Protein AF-A0A8I0L399-F1 (afdb_monomer_lite)

Structure (mmCIF, N/CA/C/O backbone):
data_AF-A0A8I0L399-F1
#
_entry.id   AF-A0A8I0L399-F1
#
loop_
_atom_site.group_PDB
_atom_site.id
_atom_site.type_symbol
_atom_site.label_atom_id
_atom_site.label_alt_id
_atom_site.label_comp_id
_atom_site.label_asym_id
_atom_site.label_entity_id
_atom_site.label_seq_id
_atom_site.pdbx_PDB_ins_code
_atom_site.Cartn_x
_atom_site.Cartn_y
_atom_site.Cartn_z
_atom_site.occupancy
_atom_site.B_iso_or_equiv
_atom_site.auth_seq_id
_atom_site.auth_comp_id
_atom_site.auth_asym_id
_atom_site.auth_atom_id
_atom_site.pdbx_PDB_model_num
ATOM 1 N N . ALA A 1 1 ? -19.159 0.465 -0.160 1.00 51.34 1 ALA A N 1
ATOM 2 C CA . ALA A 1 1 ? -18.621 0.305 1.208 1.00 51.34 1 ALA A CA 1
ATOM 3 C C . ALA A 1 1 ? -19.728 0.228 2.265 1.00 51.34 1 ALA A C 1
ATOM 5 O O . ALA A 1 1 ? -19.907 -0.840 2.823 1.00 51.34 1 ALA A O 1
ATOM 6 N N . LYS A 1 2 ? -20.540 1.279 2.485 1.00 54.59 2 LYS A N 1
ATOM 7 C CA . LYS A 1 2 ? -21.558 1.327 3.566 1.00 54.59 2 LYS A CA 1
ATOM 8 C C . LYS A 1 2 ? -22.610 0.202 3.611 1.00 54.59 2 LYS A C 1
ATOM 10 O O . LYS A 1 2 ? -23.197 -0.020 4.656 1.00 54.59 2 LYS A O 1
ATOM 15 N N . LYS A 1 3 ? -22.883 -0.479 2.495 1.00 58.56 3 LYS A N 1
ATOM 16 C CA . LYS A 1 3 ? -24.033 -1.392 2.357 1.00 58.56 3 LYS A CA 1
ATOM 17 C C . LYS A 1 3 ? -23.836 -2.795 2.967 1.00 58.56 3 LYS A C 1
ATOM 19 O O . LYS A 1 3 ? -24.783 -3.567 2.948 1.00 58.56 3 LYS A O 1
ATOM 24 N N . HIS A 1 4 ? -22.640 -3.115 3.473 1.00 65.81 4 HIS A N 1
ATOM 25 C CA . HIS A 1 4 ? -22.272 -4.459 3.955 1.00 65.81 4 HIS A CA 1
ATOM 26 C C . HIS A 1 4 ? -21.435 -4.443 5.246 1.00 65.81 4 HIS A C 1
ATOM 28 O O . HIS A 1 4 ? -20.664 -5.368 5.484 1.00 65.81 4 HIS A O 1
ATOM 34 N N . LEU A 1 5 ? -21.510 -3.374 6.043 1.00 69.12 5 LEU A N 1
ATOM 35 C CA . LEU A 1 5 ? -20.776 -3.322 7.3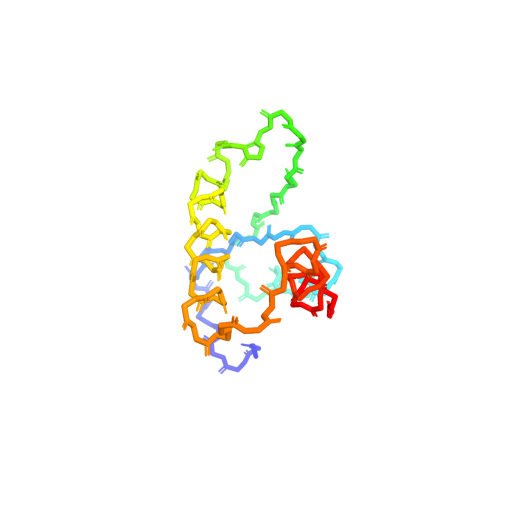06 1.00 69.12 5 LEU A CA 1
ATOM 36 C C . LEU A 1 5 ? -21.623 -3.918 8.432 1.00 69.12 5 LEU A C 1
ATOM 38 O O . LEU A 1 5 ? -22.685 -3.386 8.748 1.00 69.12 5 LEU A O 1
ATOM 42 N N . GLU A 1 6 ? -21.124 -4.993 9.036 1.00 76.69 6 GLU A N 1
ATOM 43 C CA . GLU A 1 6 ? -21.678 -5.535 10.274 1.00 76.69 6 GLU A CA 1
ATOM 44 C C . GLU A 1 6 ? -21.253 -4.648 11.465 1.00 76.69 6 GLU A C 1
ATOM 46 O O . GLU A 1 6 ? -20.072 -4.293 11.562 1.00 76.69 6 GLU A O 1
ATOM 51 N N . PRO A 1 7 ? -22.160 -4.301 12.400 1.00 71.31 7 PRO A N 1
ATOM 52 C CA . PRO A 1 7 ? -21.856 -3.389 13.510 1.00 71.31 7 PRO A CA 1
ATOM 53 C C . PRO A 1 7 ? -20.750 -3.884 14.452 1.00 71.31 7 PRO A C 1
ATOM 55 O O . PRO A 1 7 ? -20.122 -3.084 15.139 1.00 71.31 7 PRO A O 1
ATOM 58 N N . SER A 1 8 ? -20.504 -5.196 14.496 1.00 80.94 8 SER A N 1
ATOM 59 C CA . SER A 1 8 ? -19.517 -5.837 15.375 1.00 80.94 8 SER A CA 1
ATOM 60 C C . SER A 1 8 ? -18.093 -5.864 14.812 1.00 80.94 8 SER A C 1
ATOM 62 O O . SER A 1 8 ? -17.230 -6.532 15.374 1.00 80.94 8 SER A O 1
ATOM 64 N N . VAL A 1 9 ? -17.842 -5.231 13.666 1.00 83.50 9 VAL A N 1
ATOM 65 C CA . VAL A 1 9 ? -16.535 -5.293 12.999 1.00 83.50 9 VAL A CA 1
ATOM 66 C C . VAL A 1 9 ? -15.573 -4.277 13.610 1.00 83.50 9 VAL A C 1
ATOM 68 O O . VAL A 1 9 ? -15.927 -3.115 13.812 1.00 83.50 9 VAL A O 1
ATOM 71 N N . GLU A 1 10 ? -14.336 -4.709 13.862 1.00 86.38 10 GLU A N 1
ATOM 72 C CA . GLU A 1 10 ? -13.212 -3.810 14.118 1.00 86.38 10 GLU A CA 1
ATOM 73 C C . GLU A 1 10 ? -12.537 -3.442 12.793 1.00 86.38 10 GLU A C 1
ATOM 75 O O . GLU A 1 10 ? -12.223 -4.308 11.973 1.00 86.38 10 GLU A O 1
ATOM 80 N N . LEU A 1 11 ? -12.321 -2.148 12.577 1.00 85.88 11 LEU A N 1
ATOM 81 C CA . LEU A 1 11 ? -11.763 -1.608 11.346 1.00 85.88 11 LEU A CA 1
ATOM 82 C C . LEU A 1 11 ? -10.407 -0.959 11.618 1.00 85.88 11 LEU A C 1
ATOM 84 O O . LEU A 1 11 ? -10.302 -0.072 12.464 1.00 85.88 11 LEU A O 1
ATOM 88 N N . THR A 1 12 ? -9.406 -1.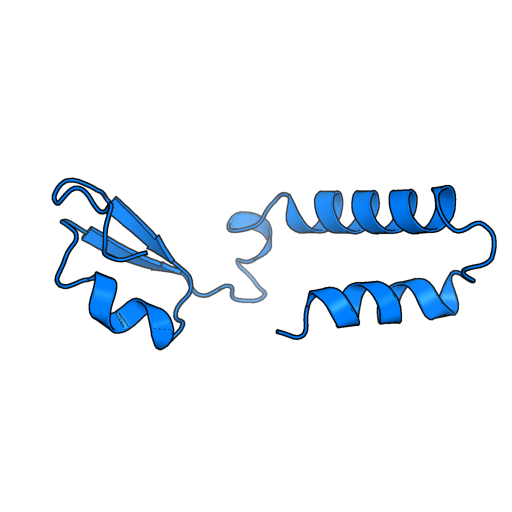332 10.824 1.00 86.56 12 THR A N 1
ATOM 89 C CA . THR A 1 12 ? -8.112 -0.646 10.773 1.00 86.56 12 THR A CA 1
ATOM 90 C C . THR A 1 12 ? -7.965 0.024 9.412 1.00 86.56 12 THR A C 1
ATOM 92 O O . THR A 1 12 ? -7.999 -0.664 8.391 1.00 86.56 12 THR A O 1
ATOM 95 N N . THR A 1 13 ? -7.816 1.349 9.373 1.00 87.12 13 THR A N 1
ATOM 96 C CA . THR A 1 13 ? -7.624 2.107 8.121 1.00 87.12 13 THR A CA 1
ATOM 97 C C . THR A 1 13 ? -6.394 2.996 8.185 1.00 87.12 13 THR A C 1
ATOM 99 O O . THR A 1 13 ? -5.833 3.232 9.256 1.00 87.12 13 THR A O 1
ATOM 102 N N . ASP A 1 14 ? -6.003 3.537 7.034 1.00 84.44 14 ASP A N 1
ATOM 103 C CA . ASP A 1 14 ? -5.171 4.736 7.022 1.00 84.44 14 ASP A CA 1
ATOM 104 C C . ASP A 1 14 ? -5.954 5.948 7.580 1.00 84.44 14 ASP A C 1
ATOM 106 O O . ASP A 1 14 ? -7.165 5.879 7.823 1.00 84.44 14 ASP A O 1
ATOM 110 N N . ASP A 1 15 ? -5.258 7.058 7.809 1.00 84.56 15 ASP A N 1
ATOM 111 C CA . ASP A 1 15 ? -5.836 8.303 8.334 1.00 84.56 15 ASP A CA 1
ATOM 112 C C . ASP A 1 15 ? -6.496 9.173 7.239 1.00 84.56 15 ASP A C 1
ATOM 114 O O . ASP A 1 15 ? -6.523 10.401 7.311 1.00 84.56 15 ASP A O 1
ATOM 118 N N . SER A 1 16 ? -7.005 8.559 6.165 1.00 84.69 16 SER A N 1
ATOM 119 C CA . SER A 1 16 ? -7.692 9.287 5.098 1.00 84.69 16 SER A CA 1
ATOM 120 C C . SER A 1 16 ? -9.023 9.862 5.577 1.00 84.69 16 SER A C 1
ATOM 122 O O . SER A 1 16 ? -9.873 9.177 6.157 1.00 84.69 16 SER A O 1
ATOM 124 N N . THR A 1 17 ? -9.275 11.119 5.205 1.00 84.81 17 THR A N 1
ATOM 125 C CA . THR A 1 17 ? -10.527 11.840 5.494 1.00 84.81 17 THR A CA 1
ATOM 126 C C . THR A 1 17 ? -11.762 11.146 4.914 1.00 84.81 17 THR A C 1
ATOM 128 O O . THR A 1 17 ? -12.877 11.331 5.409 1.00 84.81 17 THR A O 1
ATOM 131 N N . SER A 1 18 ? -11.571 10.294 3.904 1.00 83.44 18 SER A N 1
ATOM 132 C CA . SER A 1 18 ? -12.631 9.487 3.293 1.00 83.44 18 SER A CA 1
ATOM 133 C C . SER A 1 18 ? -13.243 8.474 4.268 1.00 83.44 18 SER A C 1
ATOM 135 O O . SER A 1 18 ? -14.407 8.096 4.108 1.00 83.44 18 SER A O 1
ATOM 137 N N . TYR A 1 19 ? -12.498 8.056 5.297 1.00 82.12 19 TYR A N 1
ATOM 138 C CA . TYR A 1 19 ? -12.916 7.033 6.256 1.00 82.12 19 TYR A CA 1
ATOM 139 C C . TYR A 1 19 ? -13.540 7.591 7.538 1.00 82.12 19 TYR A C 1
ATOM 141 O O . TYR A 1 19 ? -14.104 6.816 8.305 1.00 82.12 19 TYR A O 1
ATOM 149 N N . HIS A 1 20 ? -13.547 8.911 7.759 1.00 80.31 20 HIS A N 1
ATOM 150 C CA . HIS A 1 20 ? -14.081 9.506 8.997 1.00 80.31 20 HIS A CA 1
ATOM 151 C C . HIS A 1 20 ? -15.521 9.092 9.321 1.00 80.31 20 HIS A C 1
ATOM 153 O O . HIS A 1 20 ? -15.860 8.855 10.475 1.00 80.31 20 HIS A O 1
ATOM 159 N N . LYS A 1 21 ? -16.370 8.952 8.297 1.00 81.56 21 LYS A N 1
ATOM 160 C CA . LYS A 1 21 ? -17.784 8.578 8.466 1.00 81.56 21 LYS A CA 1
ATOM 161 C C . LYS A 1 21 ? -17.991 7.085 8.750 1.00 81.56 21 LYS A C 1
ATOM 163 O O . LYS A 1 21 ? -19.131 6.667 8.937 1.00 81.56 21 LYS A O 1
ATOM 168 N N . LEU A 1 22 ? -16.937 6.264 8.712 1.00 81.00 22 LEU A N 1
ATOM 169 C CA . LEU A 1 22 ? -17.028 4.828 8.994 1.00 81.00 22 LEU A CA 1
ATOM 170 C C . LEU A 1 22 ? -17.053 4.541 10.495 1.00 81.00 22 LEU A C 1
ATOM 172 O O . LEU A 1 22 ? -17.761 3.621 10.887 1.00 81.00 22 LEU A O 1
ATOM 176 N N . GLY A 1 23 ? -16.386 5.356 11.320 1.00 79.19 23 GLY A N 1
ATOM 177 C CA . GLY A 1 23 ? -16.366 5.199 12.780 1.00 79.19 23 GLY A CA 1
ATOM 178 C C . GLY A 1 23 ? -17.752 5.233 13.433 1.00 79.19 23 GLY A C 1
ATOM 179 O O . GLY A 1 23 ? -17.985 4.543 14.414 1.00 79.19 23 GLY A O 1
ATOM 180 N N . GLU A 1 24 ? -18.706 5.954 12.840 1.00 82.50 24 GLU A N 1
ATOM 181 C CA . GLU A 1 24 ? -20.104 6.000 13.298 1.00 82.50 24 GLU A CA 1
ATOM 182 C C . GLU A 1 24 ? -20.865 4.670 13.097 1.00 82.50 24 GLU A C 1
ATOM 184 O O . GLU A 1 24 ? -21.956 4.503 13.633 1.00 82.50 24 GLU A O 1
ATOM 189 N N . HIS A 1 25 ? -20.326 3.744 12.294 1.00 80.88 25 HIS A N 1
ATOM 190 C CA . HIS A 1 25 ? -21.020 2.532 11.838 1.00 80.88 25 HIS A CA 1
ATOM 191 C C . HIS A 1 25 ? -20.314 1.229 12.264 1.00 80.88 25 HIS A C 1
ATOM 193 O O . HIS A 1 25 ? -20.785 0.150 11.909 1.00 80.88 25 HIS A O 1
ATOM 199 N 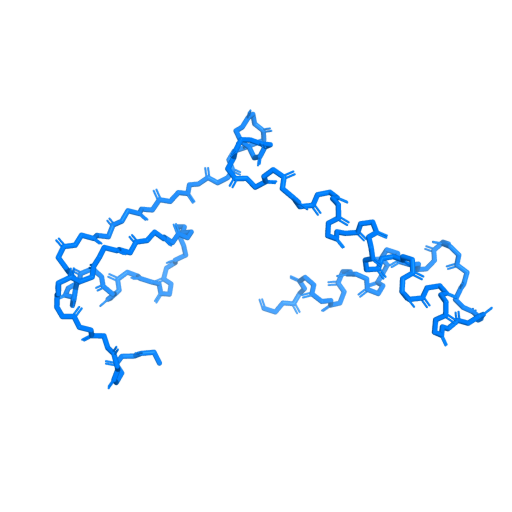N . VAL A 1 26 ? -19.196 1.311 12.993 1.00 84.00 26 VAL A N 1
ATOM 200 C CA . VAL A 1 26 ? -18.417 0.156 13.477 1.00 84.00 26 VAL A CA 1
ATOM 201 C C . VAL A 1 26 ? -18.218 0.224 14.982 1.00 84.00 26 VAL A C 1
ATOM 203 O O . VAL A 1 26 ? -18.191 1.305 15.563 1.00 84.00 26 VAL A O 1
ATOM 206 N N . GLN A 1 27 ? -18.010 -0.929 15.612 1.00 83.44 27 GLN A N 1
ATOM 207 C CA . GLN A 1 27 ? -17.701 -1.004 17.039 1.00 83.44 27 GLN A CA 1
ATOM 208 C C . GLN A 1 27 ? -16.387 -0.293 17.388 1.00 83.44 27 GLN A C 1
ATOM 210 O O . GLN A 1 27 ? -16.285 0.349 18.433 1.00 83.44 27 GLN A O 1
ATOM 215 N N . LYS A 1 28 ? -15.374 -0.413 16.524 1.00 84.69 28 LYS A N 1
ATOM 216 C CA . LYS A 1 28 ? -14.058 0.189 16.737 1.00 84.69 28 LYS A CA 1
ATOM 217 C C . LYS A 1 28 ? -13.414 0.547 15.409 1.00 84.69 28 LYS A C 1
ATOM 219 O O . LYS A 1 28 ? -13.302 -0.293 14.520 1.00 84.69 28 LYS A O 1
ATOM 224 N N . HIS A 1 29 ? -12.949 1.786 15.304 1.00 87.25 29 HIS A N 1
ATOM 225 C CA . HIS A 1 29 ? -12.179 2.272 14.165 1.00 87.25 29 HIS A CA 1
ATOM 226 C C . HIS A 1 29 ? -10.811 2.743 14.655 1.00 87.25 29 HIS A C 1
ATOM 228 O O . HIS A 1 29 ? -10.717 3.699 15.421 1.00 87.25 29 HIS A O 1
ATOM 234 N N . GLN A 1 30 ? -9.757 2.040 14.246 1.00 86.38 30 GLN A N 1
ATOM 235 C CA . GLN A 1 30 ? -8.373 2.393 14.525 1.00 86.38 30 GLN A CA 1
ATOM 236 C C . GLN A 1 30 ? -7.719 2.944 13.257 1.00 86.38 30 GLN A C 1
ATOM 238 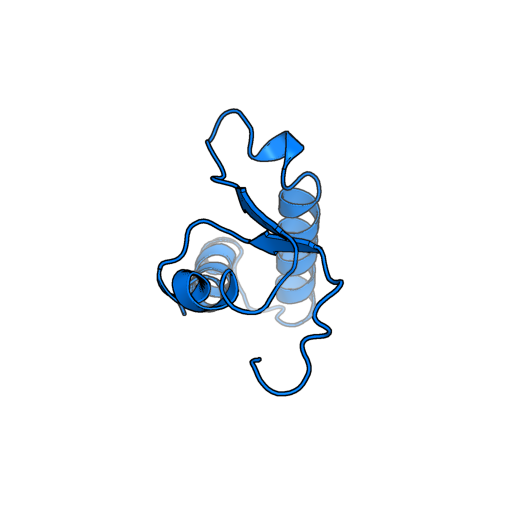O O . GLN A 1 30 ? -7.689 2.279 12.222 1.00 86.38 30 GLN A O 1
ATOM 243 N N . THR A 1 31 ? -7.173 4.152 13.340 1.00 85.69 31 THR A N 1
ATOM 244 C CA . THR A 1 31 ? -6.369 4.726 12.262 1.00 85.69 31 THR A CA 1
ATOM 245 C C . THR A 1 31 ? -4.894 4.427 12.498 1.00 85.69 31 THR A C 1
ATOM 247 O O . THR A 1 31 ? -4.404 4.429 13.631 1.00 85.69 31 THR A O 1
ATOM 250 N N . VAL A 1 32 ? -4.181 4.115 11.420 1.00 85.44 32 VAL A N 1
ATOM 251 C CA . VAL A 1 32 ? -2.746 3.839 11.441 1.00 85.44 32 VAL A CA 1
ATOM 252 C C . VAL A 1 32 ? -2.058 4.752 10.441 1.00 85.44 32 VAL A C 1
ATOM 254 O O . VAL A 1 32 ? -2.341 4.715 9.246 1.00 85.44 32 VAL A O 1
ATOM 257 N N . ILE A 1 33 ? -1.118 5.551 10.939 1.00 83.12 33 ILE A N 1
ATOM 258 C CA . ILE A 1 33 ? -0.283 6.424 10.118 1.00 83.12 33 ILE A CA 1
ATOM 259 C C . ILE A 1 33 ? 1.040 5.708 9.860 1.00 83.12 33 ILE A C 1
ATOM 261 O O . ILE A 1 33 ? 1.764 5.319 10.780 1.00 83.12 33 ILE A O 1
ATOM 265 N N . SER A 1 34 ? 1.356 5.504 8.585 1.00 76.44 34 SER A N 1
ATOM 266 C CA . SER A 1 34 ? 2.612 4.898 8.159 1.00 76.44 34 SER A CA 1
ATOM 267 C C . SER A 1 34 ? 3.752 5.915 8.222 1.00 76.44 34 SER A C 1
ATOM 269 O O . SER A 1 34 ? 4.103 6.551 7.230 1.00 76.44 34 SER A O 1
ATOM 271 N N . ASP A 1 35 ? 4.358 6.047 9.400 1.00 83.19 35 ASP A N 1
ATOM 272 C CA . ASP A 1 35 ? 5.606 6.790 9.567 1.00 83.19 35 ASP A CA 1
ATOM 273 C C . ASP A 1 35 ? 6.783 6.033 8.946 1.00 83.19 35 ASP A C 1
ATOM 275 O O . ASP A 1 35 ? 6.869 4.807 9.049 1.00 83.19 35 ASP A O 1
ATOM 279 N N . LYS A 1 36 ? 7.782 6.755 8.418 1.00 79.94 36 LYS A N 1
ATOM 280 C CA . LYS A 1 36 ? 9.010 6.153 7.850 1.00 79.94 36 LYS A CA 1
ATOM 281 C C . LYS A 1 36 ? 9.699 5.148 8.782 1.00 79.94 36 LYS A C 1
ATOM 283 O O . LYS A 1 36 ? 10.306 4.202 8.303 1.00 79.94 36 LYS A O 1
ATOM 288 N N . LYS A 1 37 ? 9.612 5.347 10.101 1.00 82.75 37 LYS A N 1
ATOM 289 C CA . LYS A 1 37 ? 10.221 4.456 11.106 1.00 82.75 37 LYS A CA 1
ATOM 290 C C . LYS A 1 37 ? 9.416 3.178 11.363 1.00 82.75 37 LYS A C 1
ATOM 292 O O . LYS A 1 37 ? 9.985 2.190 11.811 1.00 82.75 37 LYS A O 1
ATOM 297 N N . ASN A 1 38 ? 8.107 3.207 11.120 1.00 83.00 38 ASN A N 1
ATOM 298 C CA . ASN A 1 38 ? 7.187 2.123 11.469 1.00 83.00 38 ASN A CA 1
ATOM 299 C C . ASN A 1 38 ? 6.620 1.401 10.241 1.00 83.00 38 ASN A C 1
ATOM 301 O O . ASN A 1 38 ? 6.037 0.330 10.390 1.00 83.00 38 ASN A O 1
ATOM 305 N N . VAL A 1 39 ? 6.813 1.942 9.034 1.00 82.56 39 VAL A N 1
ATOM 306 C CA . VAL A 1 39 ? 6.269 1.390 7.785 1.00 82.56 39 VAL A CA 1
ATOM 307 C C . VAL A 1 39 ? 6.693 -0.058 7.543 1.00 82.56 39 VAL A C 1
ATOM 309 O O . VAL A 1 39 ? 5.880 -0.853 7.096 1.00 82.56 39 VAL A O 1
ATOM 312 N N . GLU A 1 40 ? 7.914 -0.440 7.917 1.00 83.12 40 GLU A N 1
ATOM 313 C CA . GLU A 1 40 ? 8.395 -1.821 7.775 1.00 83.12 40 GLU A CA 1
ATOM 314 C C . GLU A 1 40 ? 7.670 -2.798 8.710 1.00 83.12 40 GLU A C 1
ATOM 316 O O . GLU A 1 40 ? 7.503 -3.966 8.374 1.00 83.12 40 GLU A O 1
ATOM 321 N N . LYS A 1 41 ? 7.200 -2.326 9.871 1.00 85.62 41 LYS A N 1
ATOM 322 C CA . LYS A 1 41 ? 6.410 -3.135 10.810 1.00 85.62 41 LYS A CA 1
ATOM 323 C C . LYS A 1 41 ? 4.941 -3.199 10.406 1.00 85.62 41 LYS A C 1
ATOM 325 O O . LYS A 1 41 ? 4.316 -4.242 10.553 1.00 85.62 41 LYS A O 1
ATOM 330 N N . ILE A 1 42 ? 4.397 -2.079 9.930 1.00 85.69 42 ILE A N 1
ATOM 331 C CA . ILE A 1 42 ? 2.981 -1.941 9.564 1.00 85.69 42 ILE A CA 1
ATOM 332 C C . ILE A 1 42 ? 2.705 -2.609 8.208 1.00 85.69 42 ILE A C 1
ATOM 334 O O . ILE A 1 42 ? 1.682 -3.264 8.037 1.00 85.69 42 ILE A O 1
ATOM 338 N N . LEU A 1 43 ? 3.625 -2.475 7.250 1.00 87.06 43 LEU A N 1
ATOM 339 C CA . LEU A 1 43 ? 3.519 -2.991 5.884 1.00 87.06 43 LEU A CA 1
ATOM 340 C C . LEU A 1 43 ? 4.742 -3.858 5.527 1.00 87.06 43 LEU A C 1
ATOM 342 O O . LEU A 1 43 ? 5.489 -3.533 4.599 1.00 87.06 43 LEU A O 1
ATOM 346 N N . PRO A 1 44 ? 4.958 -4.992 6.218 1.00 88.00 44 PRO A N 1
ATOM 347 C CA . PRO A 1 44 ? 6.174 -5.791 6.060 1.00 88.00 44 PRO A CA 1
ATOM 348 C C . PRO A 1 44 ? 6.347 -6.339 4.642 1.00 88.00 44 PRO A C 1
ATOM 350 O O . PRO A 1 44 ? 7.463 -6.456 4.149 1.00 88.00 44 PRO A O 1
ATOM 353 N N . TRP A 1 45 ? 5.251 -6.616 3.938 1.00 91.44 45 TRP A N 1
ATOM 354 C CA . TRP A 1 45 ? 5.278 -7.234 2.611 1.00 91.44 45 TRP A CA 1
ATOM 355 C C . TRP A 1 45 ? 5.387 -6.240 1.452 1.00 91.44 45 TRP A C 1
ATOM 357 O O . TRP A 1 45 ? 5.460 -6.664 0.298 1.00 91.44 45 TRP A O 1
ATOM 367 N N . VAL A 1 46 ? 5.408 -4.929 1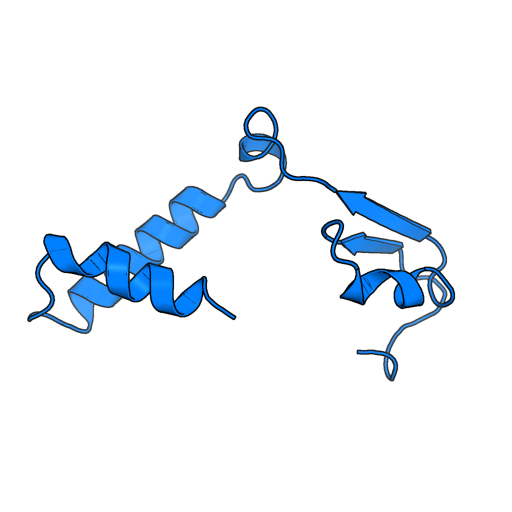.721 1.00 88.75 46 VAL A N 1
ATOM 368 C CA . VAL A 1 46 ? 5.303 -3.911 0.662 1.00 88.75 46 VAL A CA 1
ATOM 369 C C . VAL A 1 46 ? 6.444 -4.009 -0.354 1.00 88.75 46 VAL A C 1
ATOM 371 O O . VAL A 1 46 ? 6.213 -3.982 -1.560 1.00 88.75 46 VAL A O 1
ATOM 374 N N . HIS A 1 47 ? 7.674 -4.222 0.114 1.00 87.44 47 HIS A N 1
ATOM 375 C CA . HIS A 1 47 ? 8.852 -4.332 -0.743 1.00 87.44 47 HIS A CA 1
ATOM 376 C C . HIS A 1 47 ? 8.833 -5.607 -1.607 1.00 87.44 47 HIS A C 1
ATOM 378 O O . HIS A 1 47 ? 9.246 -5.566 -2.769 1.00 87.44 47 HIS A O 1
ATOM 384 N N . ILE A 1 48 ? 8.302 -6.718 -1.077 1.00 92.62 48 ILE A N 1
ATOM 385 C CA . ILE A 1 48 ? 8.119 -7.980 -1.813 1.00 92.62 48 ILE A CA 1
ATOM 386 C C . ILE A 1 48 ? 7.044 -7.808 -2.884 1.00 92.62 48 ILE A C 1
ATOM 388 O O . ILE A 1 48 ? 7.274 -8.157 -4.040 1.00 92.62 48 ILE A O 1
ATOM 392 N N . ALA A 1 49 ? 5.899 -7.220 -2.531 1.00 91.56 49 ALA A N 1
ATOM 393 C CA . ALA A 1 49 ? 4.819 -6.959 -3.478 1.00 91.56 49 ALA A CA 1
ATOM 394 C C . ALA A 1 49 ? 5.290 -6.064 -4.638 1.00 91.56 49 ALA A C 1
ATOM 396 O O . ALA A 1 49 ? 5.085 -6.412 -5.801 1.00 91.56 49 ALA A O 1
ATOM 397 N N . ILE A 1 50 ? 6.007 -4.973 -4.338 1.00 89.75 50 ILE A N 1
ATOM 398 C CA . ILE A 1 50 ? 6.600 -4.089 -5.353 1.00 89.75 50 ILE A CA 1
ATOM 399 C C . ILE A 1 50 ? 7.607 -4.846 -6.227 1.00 89.75 50 ILE A C 1
ATOM 401 O O . ILE A 1 50 ? 7.575 -4.715 -7.450 1.00 89.75 50 ILE A O 1
ATOM 405 N N . SER A 1 51 ? 8.493 -5.651 -5.635 1.00 91.12 51 SER A N 1
ATOM 406 C CA . SER A 1 51 ? 9.491 -6.421 -6.394 1.00 91.12 51 SER A CA 1
ATOM 407 C C . SER A 1 51 ? 8.839 -7.444 -7.328 1.00 91.12 51 SER A C 1
ATOM 409 O O . SER A 1 51 ? 9.246 -7.579 -8.483 1.00 91.12 51 SER A O 1
ATOM 411 N N . ASN A 1 52 ? 7.782 -8.114 -6.868 1.00 91.69 52 ASN A N 1
ATOM 412 C CA . ASN A 1 52 ? 7.016 -9.052 -7.683 1.00 91.69 52 ASN A CA 1
ATOM 413 C C . ASN A 1 52 ? 6.284 -8.341 -8.827 1.00 91.69 52 ASN A C 1
ATOM 415 O O . ASN A 1 52 ? 6.333 -8.819 -9.958 1.00 91.69 52 ASN A O 1
ATOM 419 N N . ALA A 1 53 ? 5.676 -7.180 -8.565 1.00 90.31 53 ALA A N 1
ATOM 420 C CA . ALA A 1 53 ? 5.033 -6.368 -9.598 1.00 90.31 53 ALA A CA 1
ATOM 421 C C . ALA A 1 53 ? 6.037 -5.912 -10.670 1.00 90.31 53 ALA A C 1
ATOM 423 O O . ALA A 1 53 ? 5.776 -6.057 -11.862 1.00 90.31 53 ALA A O 1
ATOM 424 N N . LYS A 1 54 ? 7.224 -5.444 -10.259 1.00 89.69 54 LYS A N 1
ATOM 425 C CA . LYS A 1 54 ? 8.329 -5.101 -11.173 1.00 89.69 54 LYS A CA 1
ATOM 426 C C . LYS A 1 54 ? 8.710 -6.277 -12.067 1.00 89.69 54 LYS A C 1
ATOM 428 O O . LYS A 1 54 ? 8.842 -6.104 -13.276 1.00 89.69 54 LYS A O 1
ATOM 433 N N . ARG A 1 55 ? 8.862 -7.470 -11.486 1.00 90.56 55 ARG A N 1
ATOM 434 C CA . ARG A 1 55 ? 9.219 -8.675 -12.244 1.00 90.56 55 ARG A CA 1
ATOM 435 C C . ARG A 1 55 ? 8.125 -9.079 -13.228 1.00 90.56 55 ARG A C 1
ATOM 437 O O . ARG A 1 55 ? 8.448 -9.377 -14.369 1.00 90.56 55 ARG A O 1
ATOM 444 N N . LEU A 1 56 ? 6.859 -9.033 -12.815 1.00 90.50 56 LEU A N 1
ATOM 445 C CA . LEU A 1 56 ? 5.721 -9.329 -13.687 1.00 90.50 56 LEU A CA 1
ATOM 446 C C . LEU A 1 56 ? 5.657 -8.374 -14.886 1.00 90.50 56 LEU A C 1
ATOM 448 O O . LEU A 1 56 ? 5.440 -8.816 -16.007 1.00 90.50 56 LEU A O 1
ATOM 452 N N . LEU A 1 57 ? 5.874 -7.075 -14.663 1.00 87.69 57 LEU A N 1
ATOM 453 C CA . LEU A 1 57 ? 5.882 -6.079 -15.736 1.00 87.69 57 LEU A CA 1
ATOM 454 C C . LEU A 1 57 ? 7.020 -6.316 -16.736 1.00 87.69 57 LEU A C 1
ATOM 456 O O . LEU A 1 57 ? 6.798 -6.211 -17.938 1.00 87.69 57 LEU A O 1
ATOM 460 N N . LEU A 1 58 ? 8.218 -6.662 -16.258 1.00 87.25 58 LEU A N 1
ATOM 461 C CA . LEU A 1 58 ? 9.354 -7.002 -17.124 1.00 87.25 58 LEU A CA 1
ATOM 462 C C . LEU A 1 58 ? 9.120 -8.292 -17.925 1.00 87.25 58 LEU A C 1
ATOM 464 O O . LEU A 1 58 ? 9.537 -8.380 -19.079 1.00 87.25 58 LEU A O 1
ATOM 468 N N . ASP A 1 59 ? 8.455 -9.274 -17.316 1.00 86.62 59 ASP A N 1
ATOM 469 C CA . ASP A 1 59 ? 8.142 -10.558 -17.945 1.00 86.62 59 ASP A CA 1
ATOM 470 C C . ASP A 1 59 ? 7.041 -10.419 -19.005 1.00 86.62 59 ASP A C 1
ATOM 472 O O . ASP A 1 59 ? 7.199 -10.865 -20.133 1.00 86.62 59 ASP A O 1
ATOM 476 N N . MET A 1 60 ? 5.951 -9.714 -18.689 1.00 87.06 60 MET A N 1
ATOM 477 C CA . MET A 1 60 ? 4.844 -9.496 -19.627 1.00 87.06 60 MET A CA 1
ATOM 478 C C . MET A 1 60 ? 5.212 -8.522 -20.754 1.00 87.06 60 MET A C 1
ATOM 480 O O . MET A 1 60 ? 4.736 -8.650 -21.884 1.00 87.06 60 MET A O 1
ATOM 484 N N . HIS A 1 61 ? 6.055 -7.530 -20.462 1.00 82.81 61 HIS A N 1
ATOM 485 C CA . HIS A 1 61 ? 6.415 -6.478 -21.403 1.00 82.81 61 HIS A CA 1
ATOM 486 C C . HIS A 1 61 ? 7.927 -6.439 -21.642 1.00 82.81 61 HIS A C 1
ATOM 488 O O . HIS A 1 61 ? 8.636 -5.550 -21.172 1.00 82.81 61 HIS A O 1
ATOM 494 N N . HIS A 1 62 ? 8.408 -7.340 -22.501 1.00 73.25 62 HIS A N 1
ATOM 495 C CA . HIS A 1 62 ? 9.825 -7.464 -22.879 1.00 73.25 62 HIS A CA 1
ATOM 496 C C . HIS A 1 62 ? 10.473 -6.204 -23.496 1.00 73.25 62 HIS A C 1
ATOM 498 O O . HIS A 1 62 ? 11.679 -6.182 -23.732 1.00 73.25 62 HIS A O 1
ATOM 504 N N . ARG A 1 63 ? 9.693 -5.155 -23.798 1.00 81.00 63 ARG A N 1
ATOM 505 C CA . ARG A 1 63 ? 10.181 -3.873 -24.340 1.00 81.00 63 ARG A CA 1
ATOM 506 C C . ARG A 1 63 ? 10.218 -2.732 -23.323 1.00 81.00 63 ARG A C 1
ATOM 508 O O . ARG A 1 63 ? 10.646 -1.633 -23.676 1.00 81.00 63 ARG A O 1
ATOM 515 N N . ILE A 1 64 ? 9.797 -2.960 -22.079 1.00 82.06 64 ILE A N 1
ATOM 516 C CA . ILE A 1 64 ? 9.946 -1.955 -21.026 1.00 82.06 64 ILE A CA 1
ATOM 517 C C . ILE A 1 64 ? 11.402 -1.959 -20.575 1.00 82.06 64 ILE A C 1
ATOM 519 O O . ILE A 1 64 ? 11.898 -2.926 -20.001 1.00 82.06 64 ILE A O 1
ATOM 523 N N . LYS A 1 65 ? 12.100 -0.849 -20.820 1.00 84.31 65 LYS A N 1
ATOM 524 C CA . LYS A 1 65 ? 13.413 -0.640 -20.212 1.00 84.31 65 LYS A CA 1
ATOM 525 C C . LYS A 1 65 ? 13.254 -0.461 -18.703 1.00 84.31 65 LYS A C 1
ATOM 527 O O . LYS A 1 65 ? 12.322 0.201 -18.248 1.00 84.31 65 LYS A O 1
ATOM 532 N N . HIS A 1 66 ? 14.221 -0.966 -17.940 1.00 83.31 66 HIS A N 1
ATOM 533 C CA . HIS A 1 66 ? 14.255 -0.837 -16.480 1.00 83.31 66 HIS A CA 1
ATOM 534 C C . HIS A 1 66 ? 14.112 0.615 -15.991 1.00 83.31 66 HIS A C 1
ATOM 536 O O . HIS A 1 66 ? 13.456 0.846 -14.977 1.00 83.31 66 HIS A O 1
ATOM 542 N N . GLU A 1 67 ? 14.656 1.589 -16.731 1.00 87.69 67 GLU A N 1
ATOM 543 C CA . GLU A 1 67 ? 14.543 3.026 -16.430 1.00 87.69 67 GLU A CA 1
ATOM 544 C C . GLU A 1 67 ? 13.092 3.530 -16.398 1.00 87.69 67 GLU A C 1
ATOM 546 O O . GLU A 1 67 ? 12.780 4.446 -15.640 1.00 87.69 67 GLU A O 1
ATOM 551 N N . TYR A 1 68 ? 12.186 2.896 -17.150 1.00 87.81 68 TYR A N 1
ATOM 552 C CA . TYR A 1 68 ? 10.780 3.292 -17.197 1.00 87.81 68 TYR A CA 1
ATOM 553 C C . TYR A 1 68 ? 9.884 2.533 -16.219 1.00 87.81 68 TYR A C 1
ATOM 555 O O . TYR A 1 68 ? 8.749 2.938 -15.979 1.00 87.81 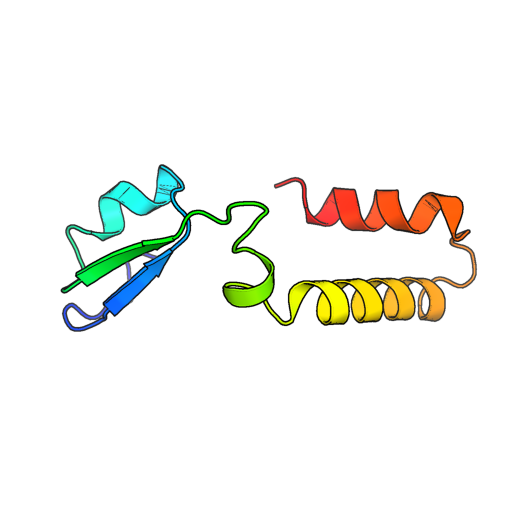68 TYR A O 1
ATOM 563 N N . LEU A 1 69 ? 10.380 1.454 -15.613 1.00 87.00 69 LEU A N 1
ATOM 564 C CA . LEU A 1 69 ? 9.584 0.558 -14.775 1.00 87.00 69 LEU A CA 1
ATOM 565 C C . LEU A 1 69 ? 8.974 1.265 -13.556 1.00 87.00 69 LEU A C 1
ATOM 567 O O . LEU A 1 69 ? 7.864 0.945 -13.135 1.00 87.00 69 LEU A O 1
ATOM 571 N N . GLN A 1 70 ? 9.683 2.248 -12.999 1.00 87.38 70 GLN A N 1
ATOM 572 C CA . GLN A 1 70 ? 9.168 3.034 -11.881 1.00 87.38 70 GLN A CA 1
ATOM 573 C C . GLN A 1 70 ? 8.021 3.966 -12.301 1.00 87.38 70 GLN A C 1
ATOM 575 O O . GLN A 1 70 ? 7.115 4.169 -11.499 1.00 87.38 70 GLN A O 1
ATOM 580 N N . TYR A 1 71 ? 8.000 4.483 -13.537 1.00 88.31 71 TYR A N 1
ATOM 581 C CA . TYR A 1 71 ? 6.874 5.295 -14.018 1.00 88.31 71 TYR A CA 1
ATOM 582 C C . TYR A 1 71 ? 5.588 4.476 -14.092 1.00 88.31 71 TYR A C 1
ATOM 584 O O . TYR A 1 71 ? 4.564 4.939 -13.604 1.00 88.31 71 TYR A O 1
ATOM 592 N N . TYR A 1 72 ? 5.663 3.233 -14.575 1.00 86.06 72 TYR A N 1
ATOM 593 C CA . TYR A 1 72 ? 4.510 2.329 -14.580 1.00 86.06 72 TYR A CA 1
ATOM 594 C C . TYR A 1 72 ? 3.970 2.074 -13.172 1.00 86.06 72 TYR A C 1
ATOM 596 O O . TYR A 1 72 ? 2.766 2.121 -12.959 1.00 86.06 72 TYR A O 1
ATOM 604 N N . LEU A 1 73 ? 4.838 1.856 -12.179 1.00 85.44 73 LEU A N 1
ATOM 605 C CA . LEU A 1 73 ? 4.378 1.716 -10.793 1.00 85.44 73 LEU A CA 1
ATOM 606 C C . LEU A 1 73 ? 3.737 2.996 -10.254 1.00 85.44 73 LEU A C 1
ATOM 608 O O . LEU A 1 73 ? 2.743 2.922 -9.536 1.00 85.44 73 LEU A O 1
ATOM 612 N N . ASN A 1 74 ? 4.286 4.158 -10.604 1.00 86.38 74 ASN A N 1
ATOM 613 C CA . ASN A 1 74 ? 3.742 5.438 -10.167 1.00 86.38 74 ASN A CA 1
ATOM 614 C C . ASN A 1 74 ? 2.331 5.678 -10.727 1.00 86.38 74 ASN A C 1
ATOM 616 O O . ASN A 1 74 ? 1.514 6.254 -10.015 1.00 86.38 74 ASN A O 1
ATOM 620 N N . GLU A 1 75 ? 2.020 5.203 -11.939 1.00 84.00 75 GLU A N 1
ATOM 621 C CA . GLU A 1 75 ? 0.656 5.252 -12.494 1.00 84.00 75 GLU A CA 1
ATOM 622 C C . GLU A 1 75 ? -0.351 4.479 -11.632 1.00 84.00 75 GLU A C 1
ATOM 624 O O . GLU A 1 75 ? -1.483 4.925 -11.467 1.00 84.00 75 GLU A O 1
ATOM 629 N N . PHE A 1 76 ? 0.053 3.357 -11.027 1.00 74.31 76 PHE A N 1
ATOM 630 C CA . PHE A 1 76 ? -0.808 2.602 -10.108 1.00 74.31 76 PHE A CA 1
ATOM 631 C C . PHE A 1 76 ? -0.909 3.232 -8.713 1.00 74.31 76 PHE A C 1
ATOM 633 O O . PHE A 1 76 ? -1.890 2.993 -8.011 1.00 74.31 76 PHE A O 1
ATOM 640 N N . CYS A 1 77 ? 0.086 4.024 -8.301 1.00 69.81 77 CYS A N 1
ATOM 641 C CA . CYS A 1 77 ? 0.075 4.745 -7.026 1.00 69.81 77 CYS A CA 1
ATOM 642 C C . CYS A 1 77 ? -0.673 6.088 -7.085 1.00 69.81 77 CYS A C 1
ATOM 644 O O . CYS A 1 77 ? -1.018 6.624 -6.036 1.00 69.81 77 CYS A O 1
ATOM 646 N N . TYR A 1 78 ? -0.921 6.634 -8.278 1.00 55.22 78 TYR A N 1
ATOM 647 C CA . TYR A 1 78 ? -1.722 7.842 -8.476 1.00 55.22 78 TYR A CA 1
ATOM 648 C C . TYR A 1 78 ? -3.195 7.473 -8.705 1.00 55.22 78 TYR A C 1
ATOM 650 O O . TYR A 1 78 ? -3.602 7.180 -9.829 1.00 55.22 78 TYR A O 1
ATOM 658 N N . LYS A 1 79 ? -4.005 7.502 -7.643 1.00 48.75 79 LYS A N 1
ATOM 659 C CA . LYS A 1 79 ? -5.473 7.540 -7.713 1.00 48.75 79 LYS A CA 1
ATOM 660 C C . LYS A 1 79 ? -6.082 8.118 -6.446 1.00 48.75 79 LYS A C 1
ATOM 662 O O . LYS A 1 79 ? -5.528 7.846 -5.361 1.00 48.75 79 LYS A O 1
#

pLDDT: mean 82.2, std 9.05, range [48.75, 92.62]

Organism: NCBI:txid611301

Sequence (79 aa):
AKKHLEPSVELTTDDSTSYHKLGEHVQKHQTVISDKKNVEKILPWVHIAISNAKRLLLDMHHRIKHEYLQYYLNEFCYK

Foldseek 3Di:
DPPDDDQADAEEEAPDPVCPVVCVRHPYYHHDHCDPVCVCVVPVCPVVVLVVQLVVCCVVPVPDDPVCSVVVVVVVVPD

InterPro domains:
  IPR024445 ISXO2-like transposase domain [PF12762] (2-79)

Secondary structure (DSSP, 8-state):
-GGG--TT-EEEE-S-GGGGGGGGGSSEEEE----TTTHHHHSTTHHHHHHHHHHHHHHH-TT--HHHHHHHHHHHH--

Radius of gyration: 17.42 Å; chains: 1; bounding box: 39×22×41 Å